Protein AF-A0A6C0BK57-F1 (afdb_monomer_lite)

Radius of gyration: 21.01 Å; chains: 1; bounding box: 46×22×67 Å

Secondary structure (DSSP, 8-state):
-HHHHHHHHHHHHHHHHHHHHHHHHH--TTS---TT--PPP-SS-HHHHHHHHHHHHHHHTT--HHHHHHHHHHHHHHHHHHHHHSSPPPHHHHHHHHHHHHHHHHHHHHHHIIIIIHHHHHHHHHHHHHHHTT---

Structure (mmCIF, N/CA/C/O backbone):
data_AF-A0A6C0BK57-F1
#
_entry.id   AF-A0A6C0BK57-F1
#
loop_
_atom_site.group_PDB
_atom_site.id
_atom_site.type_symbol
_atom_site.label_atom_id
_atom_site.label_alt_id
_atom_site.label_comp_id
_atom_site.label_asym_id
_atom_site.label_entity_id
_atom_site.label_seq_id
_atom_site.pdbx_PDB_ins_code
_atom_site.Cartn_x
_atom_site.Cartn_y
_atom_site.Cartn_z
_atom_site.occupancy
_atom_site.B_iso_or_equiv
_atom_site.auth_seq_id
_atom_site.auth_comp_id
_atom_site.auth_asym_id
_atom_site.auth_atom_id
_atom_site.pdbx_PDB_model_num
ATOM 1 N N . MET A 1 1 ? -13.691 4.041 28.983 1.00 67.56 1 MET A N 1
ATOM 2 C CA . MET A 1 1 ? -13.081 5.269 28.426 1.00 67.56 1 MET A CA 1
ATOM 3 C C . MET A 1 1 ? -11.558 5.189 28.342 1.00 67.56 1 MET A C 1
ATOM 5 O O . MET A 1 1 ? -11.056 5.379 27.247 1.00 67.56 1 MET A O 1
ATOM 9 N N . LEU A 1 2 ? -10.814 4.866 29.413 1.00 83.94 2 LEU A N 1
ATOM 10 C CA . LEU A 1 2 ? -9.336 4.796 29.362 1.00 83.94 2 LEU A CA 1
ATOM 11 C C . LEU A 1 2 ? -8.800 3.841 28.270 1.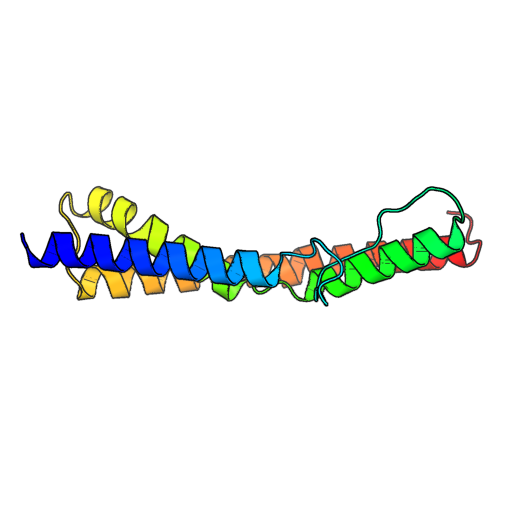00 83.94 2 LEU A C 1
ATOM 13 O O . LEU A 1 2 ? -7.961 4.231 27.466 1.00 83.94 2 LEU A O 1
ATOM 17 N N . TYR A 1 3 ? -9.346 2.623 28.186 1.00 84.75 3 TYR A N 1
ATOM 18 C CA . TYR A 1 3 ? -8.963 1.623 27.175 1.00 84.75 3 TYR A CA 1
ATOM 19 C C . TYR A 1 3 ? -9.185 2.088 25.731 1.00 84.75 3 TYR A C 1
ATOM 21 O O . TYR A 1 3 ? -8.428 1.737 24.833 1.00 84.75 3 TYR A O 1
ATOM 29 N N . THR A 1 4 ? -10.207 2.911 25.512 1.00 85.12 4 THR A N 1
ATOM 30 C CA . THR A 1 4 ? -10.569 3.433 24.194 1.00 85.12 4 THR A CA 1
ATOM 31 C C . THR A 1 4 ? -9.549 4.466 23.715 1.00 85.12 4 THR A C 1
ATOM 33 O O . THR A 1 4 ? -9.111 4.422 22.571 1.00 85.12 4 THR A O 1
ATOM 36 N N . TRP A 1 5 ? -9.108 5.351 24.612 1.00 87.12 5 TRP A N 1
ATOM 37 C CA . TRP A 1 5 ? -8.035 6.308 24.330 1.00 87.12 5 TRP A CA 1
ATOM 38 C C . TRP A 1 5 ? -6.693 5.616 24.097 1.00 87.12 5 TRP A C 1
ATOM 40 O O . TRP A 1 5 ? -5.972 5.979 23.170 1.00 87.12 5 TRP A O 1
ATOM 50 N N . LEU A 1 6 ? -6.386 4.580 24.884 1.00 91.31 6 LEU A N 1
ATOM 51 C CA . LEU A 1 6 ? -5.193 3.758 24.681 1.00 91.31 6 LEU A CA 1
ATOM 52 C C . LEU A 1 6 ? -5.179 3.108 23.291 1.00 91.31 6 LEU A C 1
ATOM 54 O O . LEU A 1 6 ? -4.154 3.159 22.617 1.00 91.31 6 LEU A O 1
ATOM 58 N N . LEU A 1 7 ? -6.312 2.567 22.828 1.00 89.62 7 LEU A N 1
ATOM 59 C CA . LEU A 1 7 ? -6.435 1.986 21.486 1.00 89.62 7 LEU A CA 1
ATOM 60 C C . LEU A 1 7 ? -6.120 3.011 20.392 1.00 89.62 7 LEU A C 1
ATOM 62 O O . LEU A 1 7 ? -5.350 2.712 19.479 1.00 89.62 7 LEU A O 1
ATOM 66 N N . VAL A 1 8 ? -6.672 4.223 20.494 1.00 89.62 8 VAL A N 1
ATOM 67 C CA . VAL A 1 8 ? -6.423 5.296 19.518 1.00 89.62 8 VAL A CA 1
ATOM 68 C C . VAL A 1 8 ? -4.944 5.683 19.497 1.00 89.62 8 VAL A C 1
ATOM 70 O O . VAL A 1 8 ? -4.352 5.762 18.424 1.00 89.62 8 VAL A O 1
ATOM 73 N N . ILE A 1 9 ? -4.321 5.860 20.665 1.00 93.75 9 ILE A N 1
ATOM 74 C CA . ILE A 1 9 ? -2.896 6.212 20.768 1.00 93.75 9 ILE A CA 1
ATOM 75 C C . ILE A 1 9 ? -2.020 5.119 20.147 1.00 93.75 9 ILE A C 1
ATOM 77 O O . ILE A 1 9 ? -1.156 5.417 19.325 1.00 93.75 9 ILE A O 1
ATOM 81 N N . ILE A 1 10 ? -2.266 3.852 20.494 1.00 93.44 10 ILE A N 1
ATOM 82 C CA . ILE A 1 10 ? -1.528 2.711 19.937 1.00 93.44 10 ILE A CA 1
ATOM 83 C C . ILE A 1 10 ? -1.698 2.656 18.416 1.00 93.44 10 ILE A C 1
ATOM 85 O O . ILE A 1 10 ? -0.721 2.475 17.694 1.00 93.44 10 ILE A O 1
ATOM 89 N N . THR A 1 11 ? -2.916 2.876 17.922 1.00 91.69 11 THR A N 1
ATOM 90 C CA . THR A 1 11 ? -3.210 2.903 16.484 1.00 91.69 11 THR A CA 1
ATOM 91 C C . THR A 1 11 ? -2.410 3.992 15.772 1.00 91.69 11 THR A C 1
ATOM 93 O O . THR A 1 11 ? -1.784 3.717 14.751 1.00 91.69 11 THR A O 1
ATOM 96 N N . ILE A 1 12 ? -2.361 5.206 16.330 1.00 94.44 12 ILE A N 1
ATOM 97 C CA . ILE A 1 12 ? -1.572 6.314 15.775 1.00 94.44 12 ILE A CA 1
ATOM 98 C C . ILE A 1 12 ? -0.083 5.954 15.740 1.00 94.44 12 ILE A C 1
ATOM 100 O O . ILE A 1 12 ? 0.564 6.158 14.715 1.00 94.44 12 ILE A O 1
ATOM 104 N N . ILE A 1 13 ? 0.459 5.378 16.818 1.00 96.44 13 ILE A N 1
ATOM 105 C CA . ILE A 1 13 ? 1.866 4.951 16.876 1.00 96.44 13 ILE A CA 1
ATOM 106 C C . ILE A 1 13 ? 2.163 3.917 15.783 1.00 96.44 13 ILE A C 1
ATOM 108 O O . ILE A 1 13 ? 3.164 4.046 15.079 1.00 96.44 13 ILE A O 1
ATOM 112 N N . ILE A 1 14 ? 1.286 2.924 15.602 1.00 94.38 14 ILE A N 1
ATOM 113 C CA . ILE A 1 14 ? 1.431 1.904 14.555 1.00 94.38 14 ILE A CA 1
ATOM 114 C C . ILE A 1 14 ? 1.397 2.550 13.166 1.00 94.38 14 ILE A C 1
ATOM 116 O O . ILE A 1 14 ? 2.256 2.247 12.341 1.00 94.38 14 ILE A O 1
ATOM 120 N N . ILE A 1 15 ? 0.457 3.463 12.906 1.00 94.19 15 ILE A N 1
ATOM 121 C CA . ILE A 1 15 ? 0.358 4.170 11.621 1.00 94.19 15 ILE A CA 1
ATOM 122 C C . ILE A 1 15 ? 1.641 4.959 11.342 1.00 94.19 15 ILE A C 1
ATOM 124 O O . ILE A 1 15 ? 2.213 4.824 10.263 1.00 94.19 15 ILE A O 1
ATOM 128 N N . VAL A 1 16 ? 2.133 5.736 12.312 1.00 95.69 16 VAL A N 1
ATOM 129 C CA . VAL A 1 16 ? 3.374 6.512 12.167 1.00 95.69 16 VAL A CA 1
ATOM 130 C C . VAL A 1 16 ? 4.568 5.592 11.911 1.00 95.69 16 VAL A C 1
ATOM 132 O O . VAL A 1 16 ? 5.372 5.877 11.027 1.00 95.69 16 VAL A O 1
ATOM 135 N N . ALA A 1 17 ? 4.670 4.470 12.626 1.00 94.62 17 ALA A N 1
ATOM 136 C CA . ALA A 1 17 ? 5.736 3.495 12.420 1.00 94.62 17 ALA A CA 1
ATOM 137 C C . ALA A 1 17 ? 5.680 2.856 11.021 1.00 94.62 17 ALA A C 1
ATOM 139 O O . ALA A 1 17 ? 6.715 2.731 10.366 1.00 94.62 17 ALA A O 1
ATOM 140 N N . LEU A 1 18 ? 4.486 2.492 10.536 1.00 93.12 18 LEU A N 1
ATOM 141 C CA . LEU A 1 18 ? 4.294 1.941 9.192 1.00 93.12 18 LEU A CA 1
ATOM 142 C C . LEU A 1 18 ? 4.621 2.966 8.103 1.00 93.12 18 LEU A C 1
ATOM 144 O O . LEU A 1 18 ? 5.315 2.627 7.149 1.00 93.12 18 LEU A O 1
ATOM 148 N N . ILE A 1 19 ? 4.184 4.219 8.261 1.00 92.50 19 ILE A N 1
ATOM 149 C CA . ILE A 1 19 ? 4.515 5.306 7.329 1.00 92.50 19 ILE A CA 1
ATOM 150 C C . ILE A 1 19 ? 6.022 5.560 7.326 1.00 92.50 19 ILE A C 1
ATOM 152 O O . ILE A 1 19 ? 6.614 5.673 6.259 1.00 92.50 19 ILE A O 1
ATOM 156 N N . ALA A 1 20 ? 6.667 5.607 8.494 1.00 91.19 20 ALA A N 1
ATOM 157 C CA . ALA A 1 20 ? 8.112 5.790 8.590 1.00 91.19 20 ALA A CA 1
ATOM 158 C C . ALA A 1 20 ? 8.881 4.627 7.947 1.00 91.19 20 ALA A C 1
ATOM 160 O O . ALA A 1 20 ? 9.901 4.847 7.293 1.00 91.19 20 ALA A O 1
ATOM 161 N N . TRP A 1 21 ? 8.398 3.391 8.104 1.00 88.94 21 TRP A N 1
ATOM 162 C CA . TRP A 1 21 ? 8.985 2.225 7.450 1.00 88.94 21 TRP A CA 1
ATOM 163 C C . TRP A 1 21 ? 8.833 2.296 5.929 1.00 88.94 21 TRP A C 1
ATOM 165 O O . TRP A 1 21 ? 9.813 2.090 5.209 1.00 88.94 21 TRP A O 1
ATOM 175 N N . GLU A 1 22 ? 7.640 2.636 5.447 1.00 86.94 22 GLU A N 1
ATOM 176 C CA . GLU A 1 22 ? 7.379 2.783 4.019 1.00 86.94 22 GLU A CA 1
ATOM 177 C C . GLU A 1 22 ? 8.228 3.910 3.425 1.00 86.94 22 GLU A C 1
ATOM 179 O O . GLU A 1 22 ? 8.957 3.683 2.460 1.00 86.94 22 GLU A O 1
ATOM 184 N N . TYR A 1 23 ? 8.262 5.072 4.079 1.00 85.12 23 TYR A N 1
ATOM 185 C CA . TYR A 1 23 ? 9.104 6.201 3.694 1.00 85.12 23 TYR A CA 1
ATOM 186 C C . TYR A 1 23 ? 10.584 5.814 3.647 1.00 85.12 23 TYR A C 1
ATOM 188 O O . TYR A 1 23 ? 11.259 6.056 2.653 1.00 85.12 23 TYR A O 1
ATOM 196 N N . LYS A 1 24 ? 11.097 5.128 4.676 1.00 83.50 24 LYS A N 1
ATOM 197 C CA . LYS A 1 24 ? 12.489 4.652 4.700 1.00 83.50 24 LYS A CA 1
ATOM 198 C C . LYS A 1 24 ? 12.788 3.671 3.565 1.00 83.50 24 LYS A C 1
ATOM 200 O O . LYS A 1 24 ? 13.919 3.624 3.094 1.00 83.50 24 LYS A O 1
ATOM 205 N N . SER A 1 25 ? 11.809 2.872 3.144 1.00 78.62 25 SER A N 1
ATOM 206 C CA . SER A 1 25 ? 11.984 1.950 2.017 1.00 78.62 25 SER A CA 1
ATOM 207 C C . SER A 1 25 ? 12.003 2.646 0.653 1.00 78.62 25 SER A C 1
ATOM 209 O O . SER A 1 25 ? 12.508 2.065 -0.306 1.00 78.62 25 SER A O 1
ATOM 211 N N . GLN A 1 26 ? 11.499 3.881 0.588 1.00 75.12 26 GLN A N 1
ATOM 212 C CA . GLN A 1 26 ? 11.414 4.701 -0.620 1.00 75.12 26 GLN A CA 1
ATOM 213 C C . GLN A 1 26 ? 12.415 5.874 -0.640 1.00 75.12 26 GLN A C 1
ATOM 215 O O . GLN A 1 26 ? 12.586 6.506 -1.678 1.00 75.12 26 GLN A O 1
ATOM 220 N N . ASP A 1 27 ? 13.088 6.177 0.474 1.00 76.00 27 ASP A N 1
ATOM 221 C CA . ASP A 1 27 ? 14.063 7.267 0.560 1.00 76.00 27 ASP A CA 1
ATOM 222 C C . ASP A 1 27 ? 15.351 6.933 -0.209 1.00 76.00 27 ASP A C 1
ATOM 224 O O . ASP A 1 27 ? 16.207 6.174 0.256 1.00 76.00 27 ASP A O 1
ATOM 228 N N . CYS A 1 28 ? 15.492 7.545 -1.384 1.00 70.56 28 CYS A N 1
ATOM 229 C CA . CYS A 1 28 ? 16.661 7.410 -2.247 1.00 70.56 28 CYS A CA 1
ATOM 230 C C . CYS A 1 28 ? 17.655 8.585 -2.122 1.00 70.56 28 CYS A C 1
ATOM 232 O O . CYS A 1 28 ? 18.563 8.716 -2.944 1.00 70.56 28 CYS A O 1
ATOM 234 N N . ILE A 1 29 ? 17.506 9.466 -1.124 1.00 69.31 29 ILE A N 1
ATOM 235 C CA . ILE A 1 29 ? 18.352 10.661 -0.986 1.00 69.31 29 ILE A CA 1
ATOM 236 C C . ILE A 1 29 ? 19.756 10.282 -0.479 1.00 69.31 29 ILE A C 1
ATOM 238 O O . ILE A 1 29 ? 19.915 9.552 0.504 1.00 69.31 29 ILE A O 1
ATOM 242 N N . GLY A 1 30 ? 20.792 10.835 -1.124 1.00 64.69 30 GLY A N 1
ATOM 243 C CA . GLY A 1 30 ? 22.178 10.798 -0.638 1.00 64.69 30 GLY A CA 1
ATOM 244 C C . GLY A 1 30 ? 22.982 9.544 -0.998 1.00 64.69 30 GLY A C 1
ATOM 245 O O . GLY A 1 30 ? 23.877 9.173 -0.246 1.00 64.69 30 GLY A O 1
ATOM 246 N N . GLY A 1 31 ? 22.669 8.872 -2.112 1.00 59.94 31 GLY A N 1
ATOM 247 C CA . GLY A 1 31 ? 23.447 7.716 -2.589 1.00 59.94 31 GLY A CA 1
ATOM 248 C C . GLY A 1 31 ? 23.209 6.422 -1.802 1.00 59.94 31 GLY A C 1
ATOM 249 O O . GLY A 1 31 ? 23.994 5.481 -1.900 1.00 59.94 31 GLY A O 1
ATOM 250 N N . LYS A 1 32 ? 22.130 6.356 -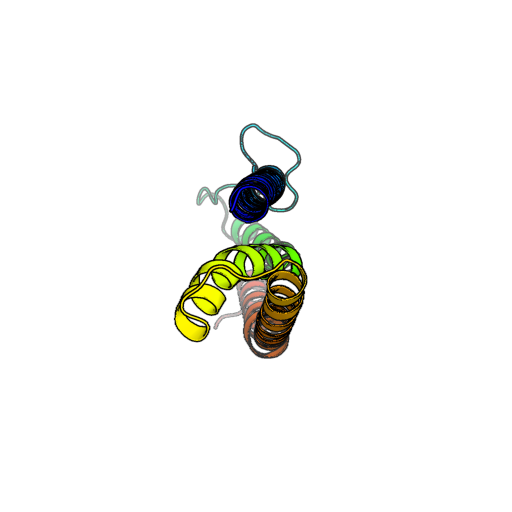1.013 1.00 65.50 32 LYS A N 1
ATOM 251 C CA . LYS A 1 32 ? 21.704 5.117 -0.353 1.00 65.50 32 LYS A CA 1
ATOM 252 C C . LYS A 1 32 ? 21.279 4.090 -1.416 1.00 65.50 32 LYS A C 1
ATOM 254 O O . LYS A 1 32 ? 20.663 4.487 -2.406 1.00 65.50 32 LYS A O 1
ATOM 259 N N . PRO A 1 33 ? 21.546 2.785 -1.213 1.00 58.84 33 PRO A N 1
ATOM 260 C CA . PRO A 1 33 ? 21.078 1.732 -2.109 1.00 58.84 33 PRO A CA 1
ATOM 261 C C . PRO A 1 33 ? 19.549 1.652 -2.036 1.00 58.84 33 PRO A C 1
ATOM 263 O O . PRO A 1 33 ? 18.976 0.980 -1.178 1.00 58.84 33 PRO A O 1
ATOM 266 N N . CYS A 1 34 ? 18.884 2.405 -2.904 1.00 66.75 34 CYS A N 1
ATOM 267 C CA . CYS A 1 34 ? 17.437 2.453 -2.987 1.00 66.75 34 CYS A CA 1
ATOM 268 C C . CYS A 1 34 ? 16.962 1.370 -3.948 1.00 66.75 34 CYS A C 1
ATOM 270 O O . CYS A 1 34 ? 17.469 1.270 -5.062 1.00 66.75 34 CYS A O 1
ATOM 272 N N . LYS A 1 35 ? 15.960 0.582 -3.547 1.00 62.88 35 LYS A N 1
ATOM 273 C CA . LYS A 1 35 ? 15.353 -0.399 -4.460 1.00 62.88 35 LYS A CA 1
ATOM 274 C C . LYS A 1 35 ? 14.640 0.265 -5.640 1.00 62.88 35 LYS A C 1
ATOM 276 O O . LYS A 1 35 ? 14.571 -0.347 -6.695 1.00 62.88 35 LYS A O 1
ATOM 281 N N . ASN A 1 36 ? 14.157 1.497 -5.448 1.00 64.38 36 ASN A N 1
ATOM 282 C CA . ASN A 1 36 ? 13.335 2.241 -6.406 1.00 64.38 36 ASN A CA 1
ATOM 283 C C . ASN A 1 36 ? 13.949 3.595 -6.807 1.00 64.38 36 ASN A C 1
ATOM 285 O O . ASN A 1 36 ? 13.230 4.501 -7.219 1.00 64.38 36 ASN A O 1
ATOM 289 N N . GLY A 1 37 ? 15.259 3.767 -6.616 1.00 61.16 37 GLY A N 1
ATOM 290 C CA . GLY A 1 37 ? 15.947 5.004 -6.976 1.00 61.16 37 GLY A CA 1
ATOM 291 C C . GLY A 1 37 ? 16.378 4.971 -8.428 1.00 61.16 37 GLY A C 1
ATOM 292 O O . GLY A 1 37 ? 17.018 4.012 -8.848 1.00 61.16 37 GLY A O 1
ATOM 293 N N . PHE A 1 38 ? 16.074 6.032 -9.167 1.00 66.00 38 PHE A N 1
ATOM 294 C CA . PHE A 1 38 ? 16.534 6.191 -10.541 1.00 66.00 38 PHE A CA 1
ATOM 295 C C . PHE A 1 38 ? 17.302 7.488 -10.694 1.00 66.00 38 PHE A C 1
ATOM 297 O O . PHE A 1 38 ? 17.062 8.468 -9.979 1.00 66.00 38 PHE A O 1
ATOM 304 N N . ARG A 1 39 ? 18.241 7.477 -11.637 1.00 69.00 39 ARG A N 1
ATOM 305 C CA . ARG A 1 39 ? 18.930 8.682 -12.063 1.00 69.00 39 ARG A CA 1
ATOM 306 C C . ARG A 1 39 ? 17.920 9.608 -12.744 1.00 69.00 39 ARG A C 1
ATOM 308 O O . ARG A 1 39 ? 16.939 9.172 -13.339 1.00 69.00 39 ARG A O 1
ATOM 315 N N . ARG A 1 40 ? 18.128 10.912 -12.578 1.00 70.06 40 ARG A N 1
ATOM 316 C CA . ARG A 1 40 ? 17.368 11.921 -13.311 1.00 70.06 40 ARG A CA 1
ATOM 317 C C . ARG A 1 40 ? 17.863 11.916 -14.756 1.00 70.06 40 ARG A C 1
ATOM 319 O O . ARG A 1 40 ? 19.052 12.147 -14.952 1.00 70.06 40 ARG A O 1
ATOM 326 N N . LEU A 1 41 ? 16.945 11.718 -15.701 1.00 74.50 41 LEU A N 1
ATOM 327 C CA . LEU A 1 41 ? 17.197 11.874 -17.135 1.00 74.50 41 LEU A CA 1
ATOM 328 C C . LEU A 1 41 ? 17.751 13.286 -17.378 1.00 74.50 41 LEU A C 1
ATOM 330 O O . LEU A 1 41 ? 17.130 14.280 -16.977 1.00 74.50 41 LEU A O 1
ATOM 334 N N . ASP A 1 42 ? 18.957 13.367 -17.929 1.00 74.25 42 ASP A N 1
ATOM 335 C CA . ASP A 1 42 ? 19.710 14.603 -18.134 1.00 74.25 42 ASP A CA 1
ATOM 336 C C . ASP A 1 42 ? 19.722 15.074 -19.599 1.00 74.25 42 ASP A C 1
ATOM 338 O O . ASP A 1 42 ? 20.254 16.151 -19.875 1.00 74.25 42 ASP A O 1
ATOM 342 N N . GLY A 1 43 ? 19.064 14.357 -20.519 1.00 69.94 43 GLY A N 1
ATOM 343 C CA . GLY A 1 43 ? 18.876 14.769 -21.913 1.00 69.94 43 GLY A CA 1
ATOM 344 C C . GLY A 1 43 ? 20.097 14.553 -22.801 1.00 69.94 43 GLY A C 1
ATOM 345 O O . GLY A 1 43 ? 20.171 15.157 -23.870 1.00 69.94 43 GLY A O 1
ATOM 346 N N . ILE A 1 44 ? 21.092 13.789 -22.340 1.00 69.38 44 ILE A N 1
ATOM 347 C CA . ILE A 1 44 ? 22.413 13.732 -22.983 1.00 69.38 44 ILE A CA 1
ATOM 348 C C . ILE A 1 44 ? 22.469 12.651 -24.070 1.00 69.38 44 ILE A C 1
ATOM 350 O O . ILE A 1 44 ? 23.120 12.867 -25.092 1.00 69.38 44 ILE A O 1
ATOM 354 N N . ASP A 1 45 ? 21.788 11.519 -23.874 1.00 79.81 45 ASP A N 1
ATOM 355 C CA . ASP A 1 45 ? 21.813 10.387 -24.804 1.00 79.81 45 ASP A CA 1
ATOM 356 C C . ASP A 1 45 ? 20.472 9.639 -24.835 1.00 79.81 45 ASP A C 1
ATOM 358 O O . ASP A 1 45 ? 20.049 9.066 -23.834 1.00 79.81 45 ASP A O 1
ATOM 362 N N . PHE A 1 46 ? 19.816 9.642 -25.996 1.00 79.88 46 PHE A N 1
ATOM 363 C CA . PHE A 1 46 ? 18.463 9.110 -26.180 1.00 79.88 46 PHE A CA 1
ATOM 364 C C . PHE A 1 46 ? 18.379 7.597 -25.932 1.00 79.88 46 PHE A C 1
ATOM 366 O O . PHE A 1 46 ? 17.422 7.132 -25.314 1.00 79.88 46 PHE A O 1
ATOM 373 N N . ASP A 1 47 ? 19.393 6.840 -26.352 1.00 80.56 47 ASP A N 1
ATOM 374 C CA . ASP A 1 47 ? 19.404 5.381 -26.203 1.00 80.56 47 ASP A CA 1
ATOM 375 C C . ASP A 1 47 ? 19.567 4.999 -24.722 1.00 80.56 47 ASP A C 1
ATOM 377 O O . ASP A 1 47 ? 18.811 4.184 -24.185 1.00 80.56 47 ASP A O 1
ATOM 381 N N . THR A 1 48 ? 20.479 5.683 -24.018 1.00 80.62 48 THR A N 1
ATOM 382 C CA . THR A 1 48 ? 20.653 5.541 -22.564 1.00 80.62 48 THR A CA 1
ATOM 383 C C . THR A 1 48 ? 19.382 5.939 -21.798 1.00 80.62 48 THR A C 1
ATOM 385 O O . THR A 1 48 ? 19.006 5.277 -20.829 1.00 80.62 48 THR A O 1
ATOM 388 N N . GLU A 1 49 ? 18.668 6.982 -22.234 1.00 82.75 49 GLU A N 1
ATOM 389 C CA . GLU A 1 49 ? 17.403 7.387 -21.610 1.00 82.75 49 GLU A CA 1
ATOM 390 C C . GLU A 1 49 ? 16.297 6.337 -21.771 1.00 82.75 49 GLU A C 1
ATOM 392 O O . GLU A 1 49 ? 15.550 6.087 -20.821 1.00 82.75 49 GLU A O 1
ATOM 397 N N . ILE A 1 50 ? 16.192 5.684 -22.932 1.00 82.94 50 ILE A N 1
ATOM 398 C CA . ILE A 1 50 ? 15.218 4.604 -23.138 1.00 82.94 50 ILE A CA 1
ATOM 399 C C . ILE A 1 50 ? 15.491 3.439 -22.181 1.00 82.94 50 ILE A C 1
ATOM 401 O O . ILE A 1 50 ? 14.558 2.932 -21.547 1.00 82.94 50 ILE A O 1
ATOM 405 N N . GLU A 1 51 ? 16.751 3.028 -22.038 1.00 82.81 51 GLU A N 1
ATOM 406 C CA . GLU A 1 51 ? 17.133 1.964 -21.105 1.00 82.81 51 GLU A CA 1
ATOM 407 C C . GLU A 1 51 ? 16.806 2.333 -19.650 1.00 82.81 51 GLU A C 1
ATOM 409 O O . GLU A 1 51 ? 16.253 1.513 -18.906 1.00 82.81 51 GLU A O 1
ATOM 414 N N . GLU A 1 52 ? 17.060 3.584 -19.251 1.00 82.69 52 GLU A N 1
ATOM 415 C CA . GLU A 1 52 ? 16.691 4.088 -17.927 1.00 82.69 52 GLU A CA 1
ATOM 416 C C . GLU A 1 52 ? 15.169 4.071 -17.712 1.00 82.69 52 GLU A C 1
ATOM 418 O O . GLU A 1 52 ? 14.706 3.643 -16.650 1.00 82.69 52 GLU A O 1
ATOM 423 N N . ILE A 1 53 ? 14.367 4.446 -18.714 1.00 83.56 53 ILE A N 1
ATOM 424 C CA . ILE A 1 53 ? 12.899 4.388 -18.629 1.00 83.56 53 ILE A CA 1
ATOM 425 C C . ILE A 1 53 ? 12.416 2.933 -18.510 1.00 83.56 53 ILE A C 1
ATOM 427 O O . ILE A 1 53 ? 11.537 2.637 -17.695 1.00 83.56 53 ILE A O 1
ATOM 431 N N . ILE A 1 54 ? 12.992 1.989 -19.258 1.00 84.44 54 ILE A N 1
ATOM 432 C CA . ILE A 1 54 ? 12.648 0.560 -19.146 1.00 84.44 54 ILE A CA 1
ATOM 433 C C . ILE A 1 54 ? 12.971 0.033 -17.739 1.00 84.44 54 ILE A C 1
ATOM 435 O O . ILE A 1 54 ? 12.168 -0.707 -17.144 1.00 84.44 54 ILE A O 1
ATOM 439 N N . ALA A 1 55 ? 14.111 0.441 -17.175 1.00 82.31 55 ALA A N 1
ATOM 440 C CA . ALA A 1 55 ? 14.484 0.122 -15.802 1.00 82.31 55 ALA A CA 1
ATOM 441 C C . ALA A 1 55 ? 13.490 0.727 -14.792 1.00 82.31 55 ALA A C 1
ATOM 443 O O . ALA A 1 55 ? 13.052 0.024 -13.874 1.00 82.31 55 ALA A O 1
ATOM 444 N N . MET A 1 56 ? 13.054 1.977 -15.004 1.00 80.69 56 MET A N 1
ATOM 445 C CA . MET A 1 56 ? 12.020 2.643 -14.200 1.00 80.69 56 MET A CA 1
ATOM 446 C C . MET A 1 56 ? 10.705 1.867 -14.175 1.00 80.69 56 MET A C 1
ATOM 448 O O . MET A 1 56 ? 10.173 1.571 -13.099 1.00 80.69 56 MET A O 1
ATOM 452 N N . VAL A 1 57 ? 10.199 1.479 -15.349 1.00 83.50 57 VAL A N 1
ATOM 453 C CA . VAL A 1 57 ? 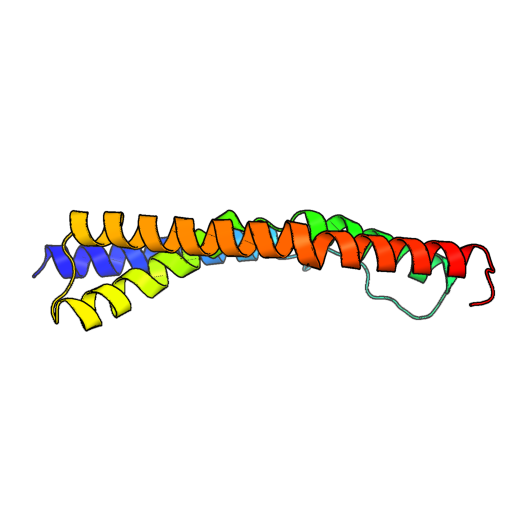8.948 0.716 -15.454 1.00 83.50 57 VAL A CA 1
ATOM 454 C C . VAL A 1 57 ? 9.087 -0.643 -14.768 1.00 83.50 57 VAL A C 1
ATOM 456 O O . VAL A 1 57 ? 8.185 -1.053 -14.043 1.00 83.50 57 VAL A O 1
ATOM 459 N N . THR A 1 58 ? 10.218 -1.331 -14.926 1.00 80.50 58 THR A N 1
ATOM 460 C CA . THR A 1 58 ? 10.428 -2.663 -14.334 1.00 80.50 58 THR A CA 1
ATOM 461 C C . THR A 1 58 ? 10.489 -2.630 -12.813 1.00 80.50 58 THR A C 1
ATOM 463 O O . THR A 1 58 ? 9.911 -3.473 -12.138 1.00 80.50 58 THR A O 1
ATOM 466 N N . VAL A 1 59 ? 11.139 -1.628 -12.241 1.00 77.69 59 VAL A N 1
ATOM 467 C CA . VAL A 1 59 ? 11.234 -1.506 -10.786 1.00 77.69 59 VAL A CA 1
ATOM 468 C C . VAL A 1 59 ? 9.916 -1.025 -10.167 1.00 77.69 59 VAL A C 1
ATOM 470 O O . VAL A 1 59 ? 9.591 -1.433 -9.049 1.00 77.69 59 VAL A O 1
ATOM 473 N N . SER A 1 60 ? 9.098 -0.264 -10.908 1.00 75.94 60 SER A N 1
ATOM 474 C CA . SER A 1 60 ? 7.732 0.080 -10.481 1.00 75.94 60 SER A CA 1
ATOM 475 C C . SER A 1 60 ? 6.850 -1.152 -10.226 1.00 75.94 60 SER A C 1
ATOM 477 O O . SER A 1 60 ? 5.887 -1.071 -9.464 1.00 75.94 60 SER A O 1
ATOM 479 N N . GLU A 1 61 ? 7.214 -2.313 -10.785 1.00 73.56 61 GLU A N 1
ATOM 480 C CA . GLU A 1 61 ? 6.496 -3.575 -10.594 1.00 73.56 61 GLU A CA 1
ATOM 481 C C . GLU A 1 61 ? 6.649 -4.174 -9.189 1.00 73.56 61 GLU A C 1
ATOM 483 O O . GLU A 1 61 ? 5.838 -5.001 -8.779 1.00 73.56 61 GLU A O 1
ATOM 488 N N . ASN A 1 62 ? 7.622 -3.705 -8.400 1.00 72.25 62 ASN A N 1
ATOM 489 C CA . ASN A 1 62 ? 7.871 -4.170 -7.030 1.00 72.25 62 ASN A CA 1
ATOM 490 C C . ASN A 1 62 ? 7.068 -3.409 -5.959 1.00 72.25 62 ASN A C 1
ATOM 492 O O . ASN A 1 62 ? 7.478 -3.324 -4.794 1.00 72.25 62 ASN A O 1
ATOM 496 N N . TYR A 1 63 ? 5.926 -2.838 -6.331 1.00 75.31 63 TYR A N 1
ATOM 497 C CA . TYR A 1 63 ? 5.096 -2.057 -5.425 1.00 75.31 63 TYR A CA 1
ATOM 498 C C . TYR A 1 63 ? 4.426 -2.940 -4.359 1.00 75.31 63 TYR A C 1
ATOM 500 O O . TYR A 1 63 ? 3.647 -3.844 -4.661 1.00 75.31 63 TYR A O 1
ATOM 508 N N . GLN A 1 64 ? 4.707 -2.680 -3.077 1.00 86.00 64 GLN A N 1
ATOM 509 C CA . GLN A 1 64 ? 4.180 -3.481 -1.964 1.00 86.00 64 GLN A CA 1
ATOM 510 C C . GLN A 1 64 ? 2.768 -3.032 -1.560 1.00 86.00 64 GLN A C 1
ATOM 512 O O . GLN A 1 64 ? 2.552 -2.444 -0.500 1.00 86.00 64 GLN A O 1
ATOM 517 N N . THR A 1 65 ? 1.784 -3.356 -2.401 1.00 89.44 65 THR A N 1
ATOM 518 C CA . THR A 1 65 ? 0.361 -2.984 -2.243 1.00 89.44 65 THR A CA 1
ATOM 519 C C . THR A 1 65 ? -0.245 -3.361 -0.888 1.00 89.44 65 THR A C 1
ATOM 521 O O . THR A 1 65 ? -1.103 -2.644 -0.366 1.00 89.44 65 THR A O 1
ATOM 524 N N . TRP A 1 66 ? 0.205 -4.462 -0.279 1.00 91.75 66 TRP A N 1
ATOM 525 C CA . TRP A 1 66 ? -0.305 -4.925 1.013 1.00 91.75 66 TRP A CA 1
ATOM 526 C C . TRP A 1 66 ? -0.003 -3.943 2.156 1.00 91.75 66 TRP A C 1
ATOM 528 O O . TRP A 1 66 ? -0.851 -3.750 3.024 1.00 91.75 66 TRP A O 1
ATOM 538 N N . ARG A 1 67 ? 1.153 -3.262 2.153 1.00 92.12 67 ARG A N 1
ATOM 539 C CA . ARG A 1 67 ? 1.504 -2.299 3.215 1.00 92.12 67 ARG A CA 1
ATOM 540 C C . ARG A 1 67 ? 0.584 -1.092 3.197 1.00 92.12 67 ARG A C 1
ATOM 542 O O . ARG A 1 67 ? 0.073 -0.676 4.232 1.00 92.12 67 ARG A O 1
ATOM 549 N N . LEU A 1 68 ? 0.333 -0.564 2.006 1.00 92.31 68 LEU A N 1
ATOM 550 C CA . LEU A 1 68 ? -0.540 0.588 1.815 1.00 92.31 68 LEU A CA 1
ATOM 551 C C . LEU A 1 68 ? -1.990 0.243 2.123 1.00 92.31 68 LEU A C 1
ATOM 553 O O . LEU A 1 68 ? -2.666 1.011 2.798 1.00 92.31 68 LEU A O 1
ATOM 557 N N . SER A 1 69 ? -2.437 -0.944 1.713 1.00 95.81 69 SER A N 1
ATOM 558 C CA . SER A 1 69 ? -3.769 -1.445 2.060 1.00 95.81 69 SER A CA 1
ATOM 559 C C . SER A 1 69 ? -3.949 -1.548 3.577 1.00 95.81 69 SER A C 1
ATOM 561 O O . SER A 1 69 ? -5.005 -1.192 4.093 1.00 95.81 69 SER A O 1
ATOM 563 N N . LEU A 1 70 ? -2.910 -1.973 4.308 1.00 95.00 70 LEU A N 1
ATOM 564 C CA . LEU A 1 70 ? -2.928 -2.031 5.771 1.00 95.00 70 LEU A CA 1
ATOM 565 C C . LEU A 1 70 ? -2.996 -0.635 6.404 1.00 95.00 70 LEU A C 1
ATOM 567 O O . LEU A 1 70 ? -3.810 -0.415 7.297 1.00 95.00 70 LEU A O 1
ATOM 571 N N . ILE A 1 71 ? -2.187 0.317 5.929 1.00 94.88 71 ILE A N 1
ATOM 572 C CA . ILE A 1 71 ? -2.212 1.708 6.413 1.00 94.88 71 ILE A CA 1
ATOM 573 C C . ILE A 1 71 ? -3.599 2.325 6.189 1.00 94.88 71 ILE A C 1
ATOM 575 O O . ILE A 1 71 ? -4.179 2.893 7.114 1.00 94.88 71 ILE A O 1
ATOM 579 N N . VAL A 1 72 ? -4.157 2.164 4.986 1.00 96.25 72 VAL A N 1
ATOM 580 C CA . VAL A 1 72 ? -5.498 2.650 4.636 1.00 96.25 72 VAL A CA 1
ATOM 581 C C . VAL A 1 72 ? -6.557 2.016 5.535 1.00 96.25 72 VAL A C 1
ATOM 583 O O . VAL A 1 72 ? -7.401 2.730 6.073 1.00 96.25 72 VAL A O 1
ATOM 586 N N . ALA A 1 73 ? -6.490 0.702 5.762 1.00 97.44 73 ALA A N 1
ATOM 587 C CA . ALA A 1 73 ? -7.424 0.009 6.640 1.00 97.44 73 ALA A CA 1
ATOM 588 C C . ALA A 1 73 ? -7.385 0.543 8.076 1.00 97.44 73 ALA A C 1
ATOM 590 O O . ALA A 1 73 ? -8.436 0.846 8.642 1.00 97.44 73 ALA A O 1
ATOM 591 N N . LEU A 1 74 ? -6.195 0.726 8.654 1.00 95.56 74 LEU A N 1
ATOM 592 C CA . LEU A 1 74 ? -6.044 1.256 10.014 1.00 95.56 74 LEU A CA 1
ATOM 593 C C . LEU A 1 74 ? -6.591 2.686 10.139 1.00 95.56 74 LEU A C 1
ATOM 595 O O . LEU A 1 74 ? -7.289 2.995 11.103 1.00 95.56 74 LEU A O 1
ATOM 599 N N . ILE A 1 75 ? -6.330 3.542 9.146 1.00 95.31 75 ILE A N 1
ATOM 600 C CA . ILE A 1 75 ? -6.823 4.927 9.132 1.00 95.31 75 ILE A CA 1
ATOM 601 C C . ILE A 1 75 ? -8.348 4.972 8.984 1.00 95.31 75 ILE A C 1
ATOM 603 O O . ILE A 1 75 ? -9.006 5.723 9.701 1.00 95.31 75 ILE A O 1
ATOM 607 N N . LEU A 1 76 ? -8.922 4.180 8.072 1.00 96.88 76 LEU A N 1
ATOM 608 C CA . LEU A 1 76 ? -10.352 4.231 7.752 1.00 96.88 76 LEU A CA 1
ATOM 609 C C . LEU A 1 76 ? -11.241 3.503 8.765 1.00 96.88 76 LEU A C 1
ATOM 611 O O . LEU A 1 76 ? -12.420 3.833 8.883 1.00 96.88 76 LEU A O 1
ATOM 615 N N . THR A 1 77 ? -10.699 2.560 9.534 1.00 96.38 77 THR A N 1
ATOM 616 C CA . THR A 1 77 ? -11.483 1.797 10.518 1.00 96.38 77 THR A CA 1
ATOM 617 C C . THR A 1 77 ? -12.139 2.702 11.561 1.00 96.38 77 THR A C 1
ATOM 619 O O . THR A 1 77 ? -13.327 2.559 11.839 1.00 96.38 77 THR A O 1
ATOM 622 N N . ILE A 1 78 ? -11.400 3.667 12.119 1.00 93.00 78 ILE A N 1
ATOM 623 C CA . ILE A 1 78 ? -11.923 4.581 13.148 1.00 93.00 78 ILE A CA 1
ATOM 624 C C . ILE A 1 78 ? -13.105 5.423 12.631 1.00 93.00 78 ILE A C 1
ATOM 626 O O . ILE A 1 78 ? -14.171 5.361 13.252 1.00 93.00 78 ILE A O 1
ATOM 630 N N . PRO A 1 79 ? -12.984 6.193 11.527 1.00 95.31 79 PRO A N 1
ATOM 631 C CA . PRO A 1 79 ? -14.095 6.994 11.026 1.00 95.31 79 PRO A CA 1
ATOM 632 C C . PRO A 1 79 ? -15.276 6.129 10.579 1.00 95.31 79 PRO A C 1
ATOM 634 O O . PRO A 1 79 ? -16.414 6.498 10.855 1.00 95.31 79 PRO A O 1
ATOM 637 N N . ILE A 1 80 ? -15.041 4.964 9.963 1.00 96.25 80 ILE A N 1
ATOM 638 C CA . ILE A 1 80 ? -16.123 4.061 9.539 1.00 96.25 80 ILE A CA 1
ATOM 639 C C . ILE A 1 80 ? -16.903 3.537 10.750 1.00 96.25 80 ILE A C 1
ATOM 641 O O . ILE A 1 80 ? -18.127 3.674 10.795 1.00 96.25 80 ILE A O 1
ATOM 645 N N . CYS A 1 81 ? -16.217 3.008 11.766 1.00 95.00 81 CYS A N 1
ATOM 646 C CA . CYS A 1 81 ? -16.868 2.536 12.988 1.00 95.00 81 CYS A CA 1
ATOM 647 C C . CYS A 1 81 ? -17.628 3.660 13.702 1.00 95.00 81 CYS A C 1
ATOM 649 O O . CYS A 1 81 ? -18.759 3.456 14.143 1.00 95.00 81 CYS A O 1
ATOM 651 N N . TYR A 1 82 ? -17.039 4.857 13.781 1.00 93.19 82 TYR A N 1
ATOM 652 C CA . TYR A 1 82 ? -17.674 6.008 14.419 1.00 93.19 82 TYR A CA 1
ATOM 653 C C . TYR A 1 82 ? -18.945 6.458 13.684 1.00 93.19 82 TYR A C 1
ATOM 655 O O . TYR A 1 82 ? -19.955 6.753 14.324 1.00 93.19 82 TYR A O 1
ATOM 663 N N . LEU A 1 83 ? -18.927 6.475 12.348 1.00 96.81 83 LEU A N 1
ATOM 664 C CA . LEU A 1 83 ? -20.089 6.842 11.536 1.00 96.81 83 LEU A CA 1
ATOM 665 C C . LEU A 1 83 ? -21.233 5.826 11.663 1.00 96.81 83 LEU A C 1
ATOM 667 O O . LEU A 1 83 ? -22.388 6.235 11.784 1.00 96.81 83 LEU A O 1
ATOM 671 N N . LEU A 1 84 ? -20.918 4.526 11.664 1.00 96.19 84 LEU A N 1
ATOM 672 C CA . LEU A 1 84 ? -21.914 3.450 11.707 1.00 96.19 84 LEU A CA 1
ATOM 673 C C . LEU A 1 84 ? -22.498 3.234 13.107 1.00 96.19 84 LEU A C 1
ATOM 675 O O . LEU A 1 84 ? -23.712 3.143 13.264 1.00 96.19 84 LEU A O 1
ATOM 679 N N . LEU A 1 85 ? -21.643 3.160 14.129 1.00 94.19 85 LEU A N 1
ATOM 680 C CA . LEU A 1 85 ? -22.051 2.804 15.491 1.00 94.19 85 LEU A CA 1
ATOM 681 C C . LEU A 1 85 ? -22.347 4.026 16.367 1.00 94.19 85 LEU A C 1
ATOM 683 O O . LEU A 1 85 ? -22.856 3.865 17.475 1.00 94.19 85 LEU A O 1
ATOM 687 N N . ARG A 1 86 ? -21.998 5.241 15.912 1.00 94.50 86 ARG A N 1
ATOM 688 C CA . ARG A 1 86 ? -22.074 6.498 16.690 1.00 94.50 86 ARG A CA 1
ATOM 689 C C . ARG A 1 86 ? -21.319 6.443 18.027 1.00 94.50 86 ARG A C 1
ATOM 691 O O . ARG A 1 86 ? -21.555 7.258 18.916 1.00 94.50 86 ARG A O 1
ATOM 698 N N . ARG A 1 87 ? -20.386 5.499 18.164 1.00 91.81 87 ARG A N 1
ATOM 699 C CA . ARG A 1 87 ? -19.487 5.325 19.309 1.00 91.81 87 ARG A CA 1
ATOM 700 C C . ARG A 1 87 ? -18.122 4.843 18.836 1.00 91.81 87 ARG A C 1
ATOM 702 O O . ARG A 1 87 ? -17.972 4.383 17.709 1.00 91.81 87 ARG A O 1
ATOM 709 N N . MET A 1 88 ? -17.133 4.926 19.719 1.00 90.75 88 MET A N 1
ATOM 710 C CA . MET A 1 88 ? -15.823 4.336 19.457 1.00 90.75 88 MET A CA 1
ATOM 711 C C . MET A 1 88 ? -15.913 2.798 19.417 1.00 90.75 88 MET A C 1
ATOM 713 O O . MET A 1 88 ? -16.656 2.221 20.225 1.00 90.75 88 MET A O 1
ATOM 717 N N . PRO A 1 89 ? -15.177 2.140 18.502 1.00 92.56 89 PRO A N 1
ATOM 718 C CA . PRO A 1 89 ? -15.185 0.689 18.391 1.00 92.56 89 PRO A CA 1
ATOM 719 C C . PRO A 1 89 ? -14.476 0.026 19.574 1.00 92.56 89 PRO A C 1
ATOM 721 O O . PRO A 1 89 ? -13.501 0.553 20.119 1.00 92.56 89 PRO A O 1
ATOM 724 N N . ASN A 1 90 ? -14.946 -1.164 19.934 1.00 93.38 90 ASN A N 1
ATOM 725 C CA . ASN A 1 90 ? -14.201 -2.089 20.785 1.00 93.38 90 ASN A CA 1
ATOM 726 C C . ASN A 1 90 ? -13.045 -2.733 19.998 1.00 93.38 90 ASN A C 1
ATOM 728 O O . ASN A 1 90 ? -13.000 -2.652 18.773 1.00 93.38 90 ASN A O 1
ATOM 732 N N . ILE A 1 91 ? -12.121 -3.414 20.686 1.00 92.19 91 ILE A N 1
ATOM 733 C CA . ILE A 1 91 ? -10.962 -4.072 20.047 1.00 92.19 91 ILE A CA 1
ATOM 734 C C . ILE A 1 91 ? -11.409 -5.079 18.974 1.00 92.19 91 ILE A C 1
ATOM 736 O O . ILE A 1 91 ? -10.860 -5.090 17.876 1.00 92.19 91 ILE A O 1
ATOM 740 N N . GLU A 1 92 ? -12.429 -5.887 19.266 1.00 94.50 92 GLU A N 1
ATOM 741 C CA . GLU A 1 92 ? -12.962 -6.889 18.331 1.00 94.50 92 GLU A CA 1
ATOM 742 C C . GLU A 1 92 ? -13.595 -6.243 17.090 1.00 94.50 92 GLU A C 1
ATOM 744 O O . GLU A 1 92 ? -13.325 -6.649 15.959 1.00 94.50 92 GLU A O 1
ATOM 749 N N . GLU A 1 93 ? -14.393 -5.191 17.287 1.00 94.94 93 GLU A N 1
ATOM 750 C CA . GLU A 1 93 ? -15.032 -4.419 16.210 1.00 94.94 93 GLU A CA 1
ATOM 751 C C . GLU A 1 93 ? -13.987 -3.713 15.342 1.00 94.94 93 GLU A C 1
ATOM 753 O O . GLU A 1 93 ? -14.103 -3.681 14.119 1.00 94.94 93 GLU A O 1
ATOM 758 N N . TYR A 1 94 ? -12.940 -3.180 15.971 1.00 95.00 94 TYR A N 1
ATOM 759 C CA . TYR A 1 94 ? -11.826 -2.541 15.290 1.00 95.00 94 TYR A CA 1
ATOM 760 C C . TYR A 1 94 ? -11.063 -3.545 14.420 1.00 95.00 94 TYR A C 1
ATOM 762 O O . TYR A 1 94 ? -10.883 -3.307 13.230 1.00 95.00 94 TYR A O 1
ATOM 770 N N . LEU A 1 95 ? -10.652 -4.688 14.980 1.00 95.62 95 LEU A N 1
ATOM 771 C CA . LEU A 1 95 ? -9.883 -5.696 14.243 1.00 95.62 95 LEU A CA 1
ATOM 772 C C . LEU A 1 95 ? -10.686 -6.315 13.096 1.00 95.62 95 LEU A C 1
ATOM 774 O O . LEU A 1 95 ? -10.160 -6.454 11.994 1.00 95.62 95 LEU A O 1
ATOM 778 N N . SER A 1 96 ? -11.956 -6.653 13.331 1.00 97.31 96 SER A N 1
ATOM 779 C CA . SER A 1 96 ? -12.831 -7.206 12.290 1.00 97.31 96 SER A CA 1
ATOM 780 C C . SER A 1 96 ? -13.078 -6.204 11.159 1.00 97.31 96 SER A C 1
ATOM 782 O O . SER A 1 96 ? -12.932 -6.556 9.989 1.00 97.31 96 SER A O 1
ATOM 784 N N . THR A 1 97 ? -13.363 -4.941 11.484 1.00 97.31 97 THR A N 1
ATOM 785 C CA . THR A 1 97 ? -13.570 -3.885 10.480 1.00 97.31 97 THR A CA 1
ATOM 786 C C . THR A 1 97 ? -12.286 -3.588 9.703 1.00 97.31 97 THR A C 1
ATOM 788 O O . THR A 1 97 ? -12.318 -3.524 8.474 1.00 97.31 97 THR A O 1
ATOM 791 N N . ALA A 1 98 ? -11.143 -3.486 10.388 1.00 97.25 98 ALA A N 1
ATOM 792 C CA . ALA A 1 98 ? -9.845 -3.290 9.749 1.00 97.25 98 ALA A CA 1
ATOM 793 C C . ALA A 1 98 ? -9.503 -4.439 8.798 1.00 97.25 98 ALA A C 1
ATOM 795 O O . ALA A 1 98 ? -9.037 -4.191 7.688 1.00 97.25 98 ALA A O 1
ATOM 796 N N . LEU A 1 99 ? -9.777 -5.687 9.190 1.00 98.06 99 LEU A N 1
ATOM 797 C CA . LEU A 1 99 ? -9.550 -6.853 8.340 1.00 98.06 99 LEU A CA 1
ATOM 798 C C . LEU A 1 99 ? -10.413 -6.806 7.073 1.00 98.06 99 LEU A C 1
ATOM 800 O O . LEU A 1 99 ? -9.900 -7.042 5.982 1.00 98.06 99 LEU A O 1
ATOM 804 N N . ILE A 1 100 ? -11.697 -6.461 7.200 1.00 98.25 100 ILE A N 1
ATOM 805 C CA . ILE A 1 100 ? -12.608 -6.340 6.053 1.00 98.25 100 ILE A CA 1
ATOM 806 C C . ILE A 1 100 ? -12.116 -5.257 5.085 1.00 98.25 100 ILE A C 1
ATOM 808 O O . ILE A 1 100 ? -12.013 -5.511 3.883 1.00 98.25 100 ILE A O 1
ATOM 812 N N . ILE A 1 101 ? -11.765 -4.070 5.597 1.00 98.19 101 ILE A N 1
ATOM 813 C CA . ILE A 1 101 ? -11.255 -2.967 4.768 1.00 98.19 101 ILE A CA 1
ATOM 814 C C . ILE A 1 101 ? -9.933 -3.367 4.107 1.00 98.19 101 ILE A C 1
ATOM 816 O O . ILE A 1 101 ? -9.761 -3.158 2.908 1.00 98.19 101 ILE A O 1
ATOM 820 N N . PHE A 1 102 ? -9.019 -3.981 4.861 1.00 98.06 102 PHE A N 1
ATOM 821 C CA . PHE A 1 102 ? -7.730 -4.445 4.355 1.00 98.06 102 PHE A CA 1
ATOM 822 C C . PHE A 1 102 ? -7.899 -5.414 3.186 1.00 98.06 102 PHE A C 1
ATOM 824 O O . PHE A 1 102 ? -7.311 -5.197 2.129 1.00 98.06 102 PHE A O 1
ATOM 831 N N . VAL A 1 103 ? -8.727 -6.448 3.356 1.00 98.25 103 VAL A N 1
ATOM 832 C CA . VAL A 1 103 ? -9.010 -7.451 2.321 1.00 98.25 103 VAL A CA 1
ATOM 833 C C . VAL A 1 103 ? -9.605 -6.780 1.082 1.00 98.25 103 VAL A C 1
ATOM 835 O O . VAL A 1 103 ? -9.112 -6.999 -0.024 1.00 98.25 103 VAL A O 1
ATOM 838 N N . GLY A 1 104 ? -10.604 -5.911 1.258 1.00 98.00 104 GLY A N 1
ATOM 839 C CA . GLY A 1 104 ? -11.231 -5.181 0.156 1.00 98.00 104 GLY A CA 1
ATOM 840 C C . GLY A 1 104 ? -10.240 -4.313 -0.624 1.00 98.00 104 GLY A C 1
ATOM 841 O O . GLY A 1 104 ? -10.148 -4.427 -1.848 1.00 98.00 104 GLY A O 1
ATOM 842 N N . CYS A 1 105 ? -9.457 -3.484 0.071 1.00 97.44 105 CYS A N 1
ATOM 843 C CA . CYS A 1 105 ? -8.442 -2.628 -0.543 1.00 97.44 105 CYS A CA 1
ATOM 844 C C . CYS A 1 105 ? -7.339 -3.444 -1.229 1.00 97.44 105 CYS A C 1
ATOM 846 O O . CYS A 1 105 ? -6.977 -3.140 -2.367 1.00 97.44 105 CYS A O 1
ATOM 848 N N . TYR A 1 106 ? -6.842 -4.495 -0.575 1.00 96.50 106 TYR A N 1
ATOM 849 C CA . TYR A 1 106 ? -5.760 -5.322 -1.098 1.00 96.50 106 TYR A CA 1
ATOM 850 C C . TYR A 1 106 ? -6.167 -6.049 -2.378 1.00 96.50 106 TYR A C 1
ATOM 852 O O . TYR A 1 106 ? -5.467 -5.948 -3.386 1.00 96.50 106 TYR A O 1
ATOM 860 N N . PHE A 1 107 ? -7.316 -6.731 -2.381 1.00 97.06 107 PHE A N 1
ATOM 861 C CA . PHE A 1 107 ? -7.779 -7.435 -3.576 1.00 97.06 107 PHE A CA 1
ATOM 862 C C . PHE A 1 107 ? -8.169 -6.477 -4.698 1.00 97.06 107 PHE A C 1
ATOM 864 O O . PHE A 1 107 ? -7.849 -6.757 -5.849 1.00 97.06 107 PHE A O 1
ATOM 871 N N . SER A 1 108 ? -8.775 -5.327 -4.387 1.00 96.62 108 SER A N 1
ATOM 872 C CA . SER A 1 108 ? -9.077 -4.307 -5.404 1.00 96.62 108 SER A CA 1
ATOM 873 C C . SER A 1 108 ? -7.797 -3.764 -6.046 1.00 96.62 108 SER A C 1
ATOM 875 O O . SER A 1 108 ? -7.710 -3.654 -7.267 1.00 96.62 108 SER A O 1
ATOM 877 N N . SER A 1 109 ? -6.774 -3.477 -5.234 1.00 93.69 109 SER A N 1
ATOM 878 C CA . SER A 1 109 ? -5.466 -3.024 -5.714 1.00 93.69 109 SER A CA 1
ATOM 879 C C . SER A 1 109 ? -4.751 -4.103 -6.531 1.00 93.69 109 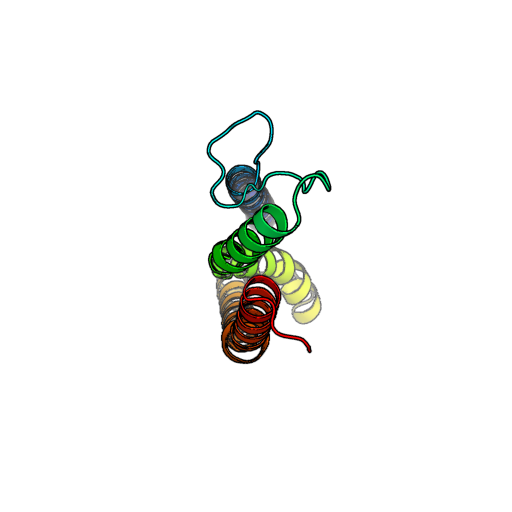SER A C 1
ATOM 881 O O . SER A 1 109 ? -4.240 -3.808 -7.607 1.00 93.69 109 SER A O 1
ATOM 883 N N . SER A 1 110 ? -4.770 -5.357 -6.073 1.00 93.44 110 SER A N 1
ATOM 884 C CA . SER A 1 110 ? -4.197 -6.502 -6.790 1.00 93.44 110 SER A CA 1
ATOM 885 C C . SER A 1 110 ? -4.899 -6.753 -8.130 1.00 9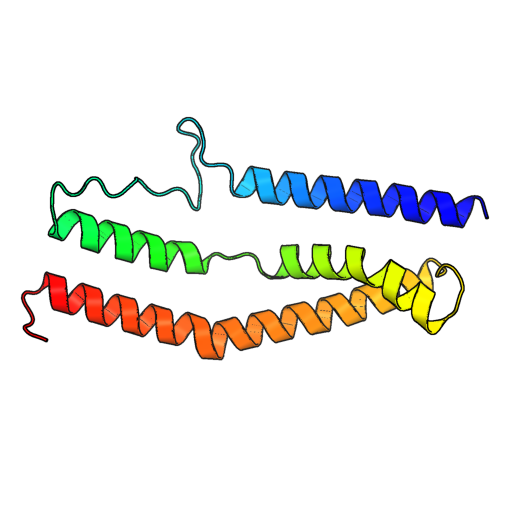3.44 110 SER A C 1
ATOM 887 O O . SER A 1 110 ? -4.253 -6.976 -9.155 1.00 93.44 110 SER A O 1
ATOM 889 N N . TRP A 1 111 ? -6.227 -6.634 -8.157 1.00 95.88 111 TRP A N 1
ATOM 890 C CA . TRP A 1 111 ? -7.011 -6.764 -9.379 1.00 95.88 111 TRP A CA 1
ATOM 891 C C . TRP A 1 111 ? -6.682 -5.656 -10.386 1.00 95.88 111 TRP A C 1
ATOM 893 O O . TRP A 1 111 ? -6.397 -5.964 -11.545 1.00 95.88 111 TRP A O 1
ATOM 903 N N . LEU A 1 112 ? -6.649 -4.392 -9.938 1.00 94.56 112 LEU A N 1
ATOM 904 C CA . LEU A 1 112 ? -6.240 -3.245 -10.760 1.00 94.56 112 LEU A CA 1
ATOM 905 C C . LEU A 1 112 ? -4.821 -3.423 -11.300 1.00 94.56 112 LEU A C 1
ATOM 907 O O . LEU A 1 112 ? -4.564 -3.168 -12.477 1.00 94.56 112 LEU A O 1
ATOM 911 N N . TRP A 1 113 ? -3.911 -3.902 -10.454 1.00 91.38 113 TRP A N 1
ATOM 912 C CA . TRP A 1 113 ? -2.538 -4.178 -10.841 1.00 91.38 113 TRP A CA 1
ATOM 913 C C . TRP A 1 113 ? -2.466 -5.193 -11.985 1.00 91.38 113 TRP A C 1
ATOM 915 O O . TRP A 1 113 ? -1.890 -4.905 -13.033 1.00 91.38 113 TRP A O 1
ATOM 925 N N . SER A 1 114 ? -3.108 -6.349 -11.811 1.00 92.88 114 SER A N 1
ATOM 926 C CA . SER A 1 114 ? -3.062 -7.449 -12.776 1.00 92.88 114 SER A CA 1
ATOM 927 C C . SER A 1 114 ? -3.776 -7.128 -14.094 1.00 92.88 114 SER A C 1
ATOM 929 O O . SER A 1 114 ? -3.287 -7.510 -15.154 1.00 92.88 114 SER A O 1
ATOM 931 N N . HIS A 1 115 ? -4.909 -6.421 -14.053 1.00 94.88 115 HIS A N 1
ATOM 932 C CA . HIS A 1 115 ? -5.742 -6.212 -15.245 1.00 94.88 115 HIS A CA 1
ATOM 933 C C . HIS A 1 115 ? -5.428 -4.926 -16.006 1.00 94.88 115 HIS A C 1
ATOM 935 O O . HIS A 1 115 ? -5.698 -4.856 -17.203 1.00 94.88 115 HIS A O 1
ATOM 941 N N . TRP A 1 116 ? -4.888 -3.906 -15.336 1.00 92.62 116 TRP A N 1
ATOM 942 C CA . TRP A 1 116 ? -4.691 -2.589 -15.942 1.00 92.62 116 TRP A CA 1
ATOM 943 C C . TRP A 1 116 ? -3.224 -2.190 -15.963 1.00 92.62 116 TRP A C 1
ATOM 945 O O . TRP A 1 116 ? -2.689 -1.881 -17.025 1.00 92.62 116 TRP A O 1
ATOM 955 N N . ILE A 1 117 ? -2.556 -2.214 -14.810 1.00 90.06 117 ILE A N 1
ATOM 956 C CA . ILE A 1 117 ? -1.206 -1.650 -14.691 1.00 90.06 117 ILE A CA 1
ATOM 957 C C . ILE A 1 117 ? -0.183 -2.537 -15.400 1.00 90.06 117 ILE A C 1
ATOM 959 O O . ILE A 1 117 ? 0.538 -2.062 -16.273 1.00 90.06 117 ILE A O 1
ATOM 963 N N . GLN A 1 118 ? -0.161 -3.834 -15.095 1.00 91.56 118 GLN A N 1
ATOM 964 C CA . GLN A 1 118 ? 0.779 -4.778 -15.693 1.00 91.56 118 GLN A CA 1
ATOM 965 C C . GLN A 1 118 ? 0.708 -4.834 -17.236 1.00 91.56 118 GLN A C 1
ATOM 967 O O . GLN A 1 118 ? 1.757 -4.699 -17.871 1.00 91.56 118 GLN A O 1
ATOM 972 N N . PRO A 1 119 ? -0.467 -4.982 -17.885 1.00 94.06 119 PRO A N 1
ATOM 973 C CA . PRO A 1 119 ? -0.525 -5.017 -19.346 1.00 94.06 119 PRO A CA 1
ATOM 974 C C . PRO A 1 119 ? -0.175 -3.672 -19.991 1.00 94.06 119 PRO A C 1
ATOM 976 O O . PRO A 1 119 ? 0.421 -3.656 -21.066 1.00 94.06 119 PRO A O 1
ATOM 979 N N . ASN A 1 120 ? -0.504 -2.544 -19.357 1.00 92.25 120 ASN A N 1
ATOM 980 C CA . ASN A 1 120 ? -0.113 -1.233 -19.874 1.00 92.25 120 ASN A CA 1
ATOM 981 C C . ASN A 1 120 ? 1.400 -1.016 -19.764 1.00 92.25 120 ASN A C 1
ATOM 983 O O . ASN A 1 120 ? 2.015 -0.576 -20.731 1.00 92.25 120 ASN A O 1
ATOM 987 N N . ASN A 1 121 ? 2.011 -1.409 -18.645 1.00 91.06 121 ASN A N 1
ATOM 988 C CA . ASN A 1 121 ? 3.463 -1.376 -18.478 1.00 91.06 121 ASN A CA 1
ATOM 989 C C . ASN A 1 121 ? 4.165 -2.254 -19.522 1.00 91.06 121 ASN A C 1
ATOM 991 O O . ASN A 1 121 ? 5.149 -1.821 -20.115 1.00 91.06 121 ASN A O 1
ATOM 995 N N . ALA A 1 122 ? 3.634 -3.447 -19.809 1.00 91.44 122 ALA A N 1
ATOM 996 C CA . ALA A 1 122 ? 4.168 -4.316 -20.856 1.00 91.44 122 ALA A CA 1
ATOM 997 C C . ALA A 1 122 ? 4.095 -3.667 -22.250 1.00 91.44 122 ALA A C 1
ATOM 999 O O . ALA A 1 122 ? 5.067 -3.721 -22.998 1.00 91.44 122 ALA A O 1
ATOM 1000 N N . LYS A 1 123 ? 2.981 -2.997 -22.583 1.00 93.19 123 LYS A N 1
ATOM 1001 C CA . LYS A 1 123 ? 2.840 -2.251 -23.847 1.00 93.19 123 LYS A CA 1
ATOM 1002 C C . LYS A 1 123 ? 3.824 -1.087 -23.948 1.00 93.19 123 LYS A C 1
ATOM 1004 O O . LYS A 1 123 ? 4.407 -0.888 -25.005 1.00 93.19 123 LYS A O 1
ATOM 1009 N N . ILE A 1 124 ? 4.017 -0.338 -22.861 1.00 89.94 124 ILE A N 1
ATOM 1010 C CA . ILE A 1 124 ? 4.984 0.767 -22.815 1.00 89.94 124 ILE A CA 1
ATOM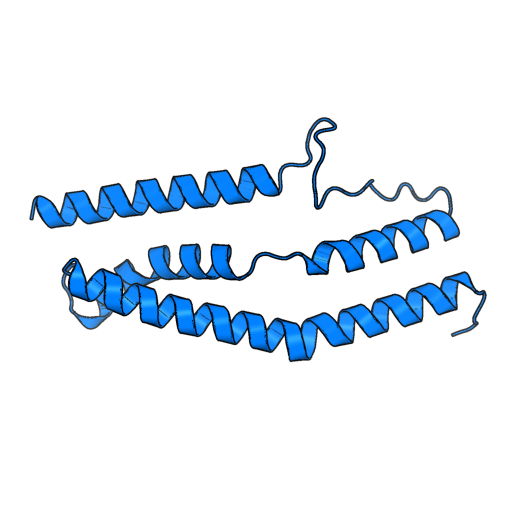 1011 C C . ILE A 1 124 ? 6.401 0.233 -23.044 1.00 89.94 124 ILE A C 1
ATOM 1013 O O . ILE A 1 124 ? 7.124 0.786 -23.866 1.00 89.94 124 ILE A O 1
ATOM 1017 N N . LYS A 1 125 ? 6.782 -0.871 -22.384 1.00 89.56 125 LYS A N 1
ATOM 1018 C CA . LYS A 1 125 ? 8.088 -1.514 -22.604 1.00 89.56 125 LYS A CA 1
ATOM 1019 C C . LYS A 1 125 ? 8.270 -1.952 -24.059 1.00 89.56 125 LYS A C 1
ATOM 1021 O O . LYS A 1 125 ? 9.308 -1.658 -24.635 1.00 89.56 125 LYS A O 1
ATOM 1026 N N . ASP A 1 126 ? 7.270 -2.598 -24.662 1.00 91.75 126 ASP A N 1
ATOM 1027 C CA . ASP A 1 126 ? 7.329 -3.025 -26.069 1.00 91.75 126 ASP A CA 1
ATOM 1028 C C . ASP A 1 126 ? 7.496 -1.833 -27.027 1.00 91.75 126 ASP A C 1
ATOM 1030 O O . ASP A 1 126 ? 8.325 -1.871 -27.932 1.00 91.75 126 ASP A O 1
ATOM 1034 N N . MET A 1 127 ? 6.771 -0.732 -26.797 1.00 89.75 127 MET A N 1
ATOM 1035 C CA . MET A 1 127 ? 6.919 0.493 -27.594 1.00 89.75 127 MET A CA 1
ATOM 1036 C C . MET A 1 127 ? 8.311 1.120 -27.450 1.00 89.75 127 MET A C 1
ATOM 1038 O O . MET A 1 127 ? 8.894 1.533 -28.448 1.00 89.75 127 MET A O 1
ATOM 1042 N N . LEU A 1 128 ? 8.854 1.169 -26.231 1.00 88.12 128 LEU A N 1
ATOM 1043 C CA . LEU A 1 128 ? 10.191 1.707 -25.967 1.00 88.12 128 LEU A CA 1
ATOM 1044 C C . LEU A 1 128 ? 11.290 0.873 -26.633 1.00 88.12 128 LEU A C 1
ATOM 1046 O O . LEU A 1 128 ? 12.203 1.436 -27.228 1.00 88.12 128 LEU A O 1
ATOM 1050 N N . ILE A 1 129 ? 11.173 -0.457 -26.597 1.00 88.44 129 ILE A N 1
ATOM 1051 C CA . ILE A 1 129 ? 12.116 -1.359 -27.271 1.00 88.44 129 ILE A CA 1
ATOM 1052 C C . ILE A 1 129 ? 12.094 -1.122 -28.787 1.00 88.44 129 ILE A C 1
ATOM 1054 O O . ILE A 1 129 ? 13.148 -0.961 -29.394 1.00 88.44 129 ILE A O 1
ATOM 1058 N N . ARG A 1 130 ? 10.907 -1.009 -29.397 1.00 88.12 130 ARG A N 1
ATOM 1059 C CA . ARG A 1 130 ? 10.786 -0.735 -30.841 1.00 88.12 130 ARG A CA 1
ATOM 1060 C C . ARG A 1 130 ? 11.395 0.605 -31.250 1.00 88.12 130 ARG A C 1
ATOM 1062 O O . ARG A 1 130 ? 11.989 0.690 -32.320 1.00 88.12 130 ARG A O 1
ATOM 1069 N N . LEU A 1 131 ? 11.240 1.635 -30.417 1.00 85.88 131 LEU A N 1
ATOM 1070 C CA . LEU A 1 131 ? 11.852 2.944 -30.656 1.00 85.88 131 LEU A CA 1
ATOM 1071 C C . LEU A 1 131 ? 13.383 2.864 -30.620 1.00 85.88 131 LEU A C 1
ATOM 1073 O O . LEU A 1 131 ? 14.031 3.462 -31.474 1.00 85.88 131 LEU A O 1
ATOM 1077 N N . ASN A 1 132 ? 13.944 2.086 -29.690 1.00 84.06 132 ASN A N 1
ATOM 1078 C CA . ASN A 1 132 ? 15.389 1.872 -29.582 1.00 84.06 132 ASN A CA 1
ATOM 1079 C C . ASN A 1 132 ? 15.966 1.123 -30.800 1.00 84.06 132 ASN A C 1
ATOM 1081 O O . ASN A 1 132 ? 17.054 1.417 -31.276 1.00 84.06 132 ASN A O 1
ATOM 1085 N N . GLU A 1 133 ? 15.213 0.174 -31.362 1.00 85.94 133 GLU A N 1
ATOM 1086 C CA . GLU A 1 133 ? 15.630 -0.604 -32.541 1.00 85.94 133 GLU A CA 1
ATOM 1087 C C . GLU A 1 133 ? 15.515 0.174 -33.874 1.00 85.94 133 GLU A C 1
ATOM 1089 O O . GLU A 1 133 ? 15.729 -0.393 -34.948 1.00 85.94 133 GLU A O 1
ATOM 1094 N N . GLY A 1 134 ? 15.175 1.470 -33.839 1.00 79.50 134 GLY A N 1
ATOM 1095 C CA . GLY A 1 134 ? 14.980 2.293 -35.038 1.00 79.50 134 GLY A CA 1
ATOM 1096 C C . GLY A 1 134 ? 13.658 2.023 -35.765 1.00 79.50 134 GLY A C 1
ATOM 1097 O O . GLY A 1 134 ? 13.504 2.370 -36.939 1.00 79.50 134 GLY A O 1
ATOM 1098 N N . GLY A 1 135 ? 12.694 1.396 -35.085 1.00 62.09 135 GLY A N 1
ATOM 1099 C CA . GLY A 1 135 ? 11.356 1.157 -35.606 1.00 62.09 135 GLY A CA 1
ATOM 1100 C C . GLY A 1 135 ? 10.594 2.469 -35.781 1.00 62.09 135 GLY A C 1
ATOM 1101 O O . GLY A 1 135 ? 10.193 3.099 -34.806 1.00 62.09 135 GLY A O 1
ATOM 1102 N N . ILE A 1 136 ? 10.371 2.870 -37.035 1.00 53.25 136 ILE A N 1
ATOM 1103 C CA . ILE A 1 136 ? 9.454 3.960 -37.384 1.00 53.25 136 ILE A CA 1
ATOM 1104 C C . ILE A 1 136 ? 8.044 3.527 -36.956 1.00 53.25 136 ILE A C 1
ATOM 1106 O O . ILE A 1 136 ? 7.523 2.535 -37.470 1.00 53.25 136 ILE A O 1
ATOM 1110 N N . VAL A 1 137 ? 7.467 4.246 -35.991 1.00 53.59 137 VAL A N 1
ATOM 1111 C CA . VAL A 1 137 ? 6.062 4.116 -35.564 1.00 53.59 137 VAL A CA 1
ATOM 1112 C C . VAL A 1 137 ? 5.141 4.762 -36.590 1.00 53.59 137 VAL A C 1
ATOM 1114 O O . VAL A 1 137 ? 5.453 5.896 -37.022 1.00 53.59 137 VAL A O 1
#

pLDDT: mean 86.42, std 10.96, range [53.25, 98.25]

Foldseek 3Di:
DVVLVVVVVVLVVVLVVLVVVVCVQQDCPDPPPHLQDADDDPPPDPLVVLVSVLVNLVSVLPDPQLSVLLSCLSVVLQVVCCVPVVDGDDPVSSVVSSVVSSVVSSVVVVVCCVPPSVVVSVVSNVVSVCVSVVNDD

Sequence (137 aa):
MLYTWLLVIITIIIIVALIAWEYKSQDCIGGKPCKNGFRRLDGIDFDTEIEEIIAMVTVSENYQTWRLSLIVALILTIPICYLLLRRMPNIEEYLSTALIIFVGCYFSSSWLWSHWIQPNNAKIKDMLIRLNEGGIV

Organism: NCBI:txid1070528